Protein AF-A0A235CEV5-F1 (afdb_monomer)

Radius of gyration: 13.65 Å; Cα contacts (8 Å, |Δi|>4): 118; chains: 1; bounding bo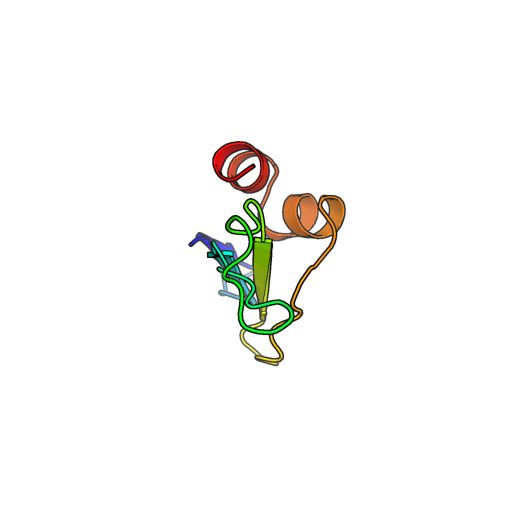x: 27×20×42 Å

Foldseek 3Di:
DDFFADPPPRDGQWDKDFDWDQDQDPNDRDDTPFQWIWTAGPVHRPTPTDDDLVVCCVGVNPVVSVVRD

Solvent-accessible surface area (backbone atoms only — not comparable to full-atom values): 4093 Å² total; per-residue (Å²): 117,47,82,30,54,39,91,88,78,66,45,74,52,26,35,36,35,76,48,75,43,72,43,68,60,94,88,40,79,42,78,58,47,68,64,38,41,35,46,34,36,64,92,54,66,67,64,46,74,69,60,53,72,68,53,41,30,70,68,56,30,58,70,54,47,67,73,60,102

Sequence (69 aa):
MMTVKNKKTADTFGYCVSYDSERVVNGTVTDPQKDLFIYVARDNPLSVTTVTDDFIKLMCGEDFHNKYK

Organism: NCBI:txid129578

Secondary structure (DSSP, 8-state):
-EEEE-TTT--EEEEEEEEEEEEEETTEEEEEEEEEEEEEESSS---EET--HHHHHHHH-HHHHHH--

pLDDT: mean 75.8, std 10.02, range [51.94, 87.94]

Nearest PDB structures (foldseek):
  8x19-assembly1_Q  TM=3.308E-01  e=4.708E+00  Homo sapiens

Mean predicted aligned error: 8.14 Å

Structure (mmCIF, N/CA/C/O backbone):
data_AF-A0A235CEV5-F1
#
_entry.id   AF-A0A235CEV5-F1
#
loop_
_atom_site.group_PDB
_atom_site.id
_atom_site.type_symbol
_atom_site.label_atom_id
_atom_site.label_alt_id
_atom_site.label_comp_id
_atom_site.label_asym_id
_atom_site.label_entity_id
_atom_site.label_seq_id
_atom_site.pdbx_PDB_ins_code
_atom_site.Cartn_x
_atom_site.Cartn_y
_atom_site.Cartn_z
_atom_site.occupancy
_atom_site.B_iso_or_equiv
_atom_site.auth_seq_id
_atom_site.auth_comp_id
_atom_site.auth_asym_id
_atom_site.auth_atom_id
_atom_site.pdbx_PDB_model_num
ATOM 1 N N . MET A 1 1 ? 6.374 -5.704 2.126 1.00 76.06 1 MET A N 1
ATOM 2 C CA . MET A 1 1 ? 4.897 -5.752 2.225 1.00 76.06 1 MET A CA 1
ATOM 3 C C . MET A 1 1 ? 4.451 -5.114 3.531 1.00 76.06 1 MET A C 1
ATOM 5 O O . MET A 1 1 ? 5.219 -5.146 4.486 1.00 76.06 1 MET A O 1
ATOM 9 N N . MET A 1 2 ? 3.237 -4.574 3.587 1.00 85.31 2 MET A N 1
ATOM 10 C CA . MET A 1 2 ? 2.649 -3.990 4.792 1.00 85.31 2 MET A CA 1
ATOM 11 C C . MET A 1 2 ? 1.181 -4.400 4.925 1.00 85.31 2 MET A C 1
ATOM 13 O O . MET A 1 2 ? 0.437 -4.373 3.949 1.00 85.31 2 MET A O 1
ATOM 17 N N . THR A 1 3 ? 0.761 -4.771 6.133 1.00 87.81 3 THR A N 1
ATOM 18 C CA . THR A 1 3 ? -0.641 -5.075 6.441 1.00 87.81 3 THR A CA 1
ATOM 19 C C . THR A 1 3 ? -1.412 -3.787 6.667 1.00 87.81 3 THR A C 1
ATOM 21 O O . THR A 1 3 ? -1.007 -2.971 7.495 1.00 87.81 3 THR A O 1
ATOM 24 N N . VAL A 1 4 ? -2.553 -3.633 6.001 1.00 83.12 4 VAL A N 1
ATOM 25 C CA . VAL A 1 4 ? -3.447 -2.503 6.234 1.00 83.12 4 VAL A CA 1
ATOM 26 C C . VAL A 1 4 ? -4.605 -2.922 7.121 1.00 83.12 4 VAL A C 1
ATOM 28 O O . VAL A 1 4 ? -5.311 -3.897 6.845 1.00 83.12 4 VAL A O 1
ATOM 31 N N . LYS A 1 5 ? -4.798 -2.173 8.206 1.00 85.75 5 LYS A N 1
ATOM 32 C CA . LYS A 1 5 ? -5.807 -2.449 9.226 1.00 85.75 5 LYS A CA 1
ATOM 33 C C . LYS A 1 5 ? -6.876 -1.368 9.257 1.00 85.75 5 LYS A C 1
ATOM 35 O O . LYS A 1 5 ? -6.589 -0.183 9.096 1.00 85.75 5 LYS A O 1
ATOM 40 N N . ASN A 1 6 ? -8.104 -1.777 9.539 1.00 79.94 6 ASN A N 1
ATOM 41 C CA . ASN A 1 6 ? -9.183 -0.869 9.875 1.00 79.94 6 ASN A CA 1
ATOM 42 C C . ASN A 1 6 ? -8.853 -0.159 11.198 1.00 79.94 6 ASN A C 1
ATOM 44 O O . ASN A 1 6 ? -8.625 -0.807 12.217 1.00 79.94 6 ASN A O 1
ATOM 48 N N . LYS A 1 7 ? -8.859 1.178 11.202 1.00 79.69 7 LYS A N 1
ATOM 49 C CA . LYS A 1 7 ? -8.531 1.975 12.397 1.00 79.69 7 LYS A CA 1
ATOM 50 C C . LYS A 1 7 ? -9.514 1.781 13.559 1.00 79.69 7 LYS A C 1
ATOM 52 O O . LYS A 1 7 ? -9.139 2.022 14.698 1.00 79.69 7 LYS A O 1
ATOM 57 N N . LYS A 1 8 ? -10.761 1.382 13.282 1.00 84.38 8 LYS A N 1
ATOM 58 C CA . LYS A 1 8 ? -11.815 1.209 14.293 1.00 84.38 8 LYS A CA 1
ATOM 59 C C . LYS A 1 8 ? -11.822 -0.190 14.901 1.00 84.38 8 LYS A C 1
ATOM 61 O O . LYS A 1 8 ? -12.004 -0.311 16.104 1.00 84.38 8 LYS A O 1
ATOM 66 N N . THR A 1 9 ? -11.651 -1.226 14.081 1.00 87.94 9 THR A N 1
ATOM 67 C CA . THR A 1 9 ? -11.775 -2.627 14.529 1.00 87.94 9 THR A CA 1
ATOM 68 C C . THR A 1 9 ? -10.435 -3.341 14.682 1.00 87.94 9 THR A C 1
ATOM 70 O O . THR A 1 9 ? -10.385 -4.428 15.241 1.00 87.94 9 THR A O 1
ATOM 73 N N . ALA A 1 10 ? -9.343 -2.738 14.200 1.00 84.00 10 ALA A N 1
ATOM 74 C CA . ALA A 1 10 ? -8.016 -3.343 14.065 1.00 84.00 10 ALA A CA 1
ATOM 75 C C . ALA A 1 10 ? -7.948 -4.565 13.126 1.00 84.00 10 ALA A C 1
ATOM 77 O O . ALA A 1 10 ? -6.877 -5.166 12.985 1.00 84.00 10 ALA A O 1
ATOM 78 N N . ASP A 1 11 ? -9.041 -4.890 12.431 1.00 87.56 11 ASP A N 1
ATOM 79 C CA 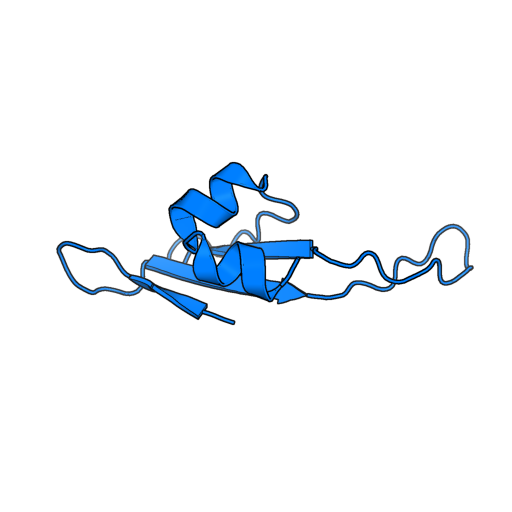. ASP A 1 11 ? -9.082 -5.986 11.468 1.00 87.56 11 ASP A CA 1
ATOM 80 C C . ASP A 1 11 ? -8.235 -5.682 10.239 1.00 87.56 11 ASP A C 1
ATOM 82 O O . ASP A 1 11 ? -8.219 -4.559 9.729 1.00 87.56 11 ASP A O 1
ATOM 86 N N . THR A 1 12 ? -7.564 -6.704 9.716 1.00 87.12 12 THR A N 1
ATOM 87 C CA . THR A 1 12 ? -6.867 -6.605 8.434 1.00 87.12 12 THR A CA 1
ATOM 88 C C . THR A 1 12 ? -7.882 -6.457 7.308 1.00 87.12 12 THR A C 1
ATOM 90 O O . THR A 1 12 ? -8.704 -7.350 7.100 1.00 87.12 12 THR A O 1
ATOM 93 N N . PHE A 1 13 ? -7.778 -5.353 6.572 1.00 84.12 13 PHE A N 1
ATOM 94 C CA . PHE A 1 13 ? -8.620 -5.036 5.418 1.00 84.12 13 PHE A CA 1
ATOM 95 C C . PHE A 1 13 ? -7.887 -5.294 4.083 1.00 84.12 13 PHE A C 1
ATOM 97 O O . PHE A 1 13 ? -8.526 -5.524 3.055 1.00 84.12 13 PHE A O 1
ATOM 104 N N . GLY A 1 14 ? -6.550 -5.364 4.111 1.00 85.94 14 GLY A N 1
ATOM 105 C CA . GLY A 1 14 ? -5.743 -5.794 2.973 1.00 85.94 14 GLY A CA 1
ATOM 106 C C . GLY A 1 14 ? -4.243 -5.638 3.182 1.00 85.94 14 GLY A C 1
ATOM 107 O O . GLY A 1 14 ? -3.767 -5.508 4.312 1.00 85.94 14 GLY A O 1
ATOM 108 N N . TYR A 1 15 ? -3.496 -5.659 2.082 1.00 86.38 15 TYR A N 1
ATOM 109 C CA . TYR A 1 15 ? -2.036 -5.639 2.071 1.00 86.38 15 TYR A CA 1
ATOM 110 C C . TYR A 1 15 ? -1.502 -4.721 0.977 1.00 86.38 15 TYR A C 1
ATOM 112 O O . TYR A 1 15 ? -2.000 -4.727 -0.144 1.00 86.38 15 TYR A O 1
ATOM 120 N N . CYS A 1 16 ? -0.445 -3.984 1.300 1.00 86.12 16 CYS A N 1
ATOM 121 C CA . CYS A 1 16 ? 0.330 -3.205 0.347 1.00 86.12 16 CYS A CA 1
ATOM 122 C C . CYS A 1 16 ? 1.635 -3.925 0.021 1.00 86.12 16 CYS A C 1
ATOM 124 O O . CYS A 1 16 ? 2.409 -4.299 0.914 1.00 86.12 16 CYS A O 1
ATOM 126 N N . VAL A 1 17 ? 1.892 -4.115 -1.265 1.00 84.06 17 VAL A N 1
ATOM 127 C CA . VAL A 1 17 ? 3.065 -4.813 -1.782 1.00 84.06 17 VAL A CA 1
ATOM 128 C C . VAL A 1 17 ? 3.747 -3.898 -2.789 1.00 84.06 17 VAL A C 1
ATOM 130 O O . VAL A 1 17 ? 3.117 -3.445 -3.735 1.00 84.06 17 VAL A O 1
ATOM 133 N N . SER A 1 18 ? 5.027 -3.618 -2.558 1.00 80.75 18 SER A N 1
ATOM 134 C CA . SER A 1 18 ? 5.915 -3.106 -3.600 1.00 80.75 18 SER A CA 1
ATOM 135 C C . SER A 1 18 ? 6.441 -4.309 -4.362 1.00 80.75 18 SER A C 1
ATOM 137 O O . SER A 1 18 ? 6.840 -5.289 -3.720 1.00 80.75 18 SER A O 1
ATOM 139 N N . TYR A 1 19 ? 6.434 -4.255 -5.686 1.00 76.06 19 TYR A N 1
ATOM 140 C CA . TYR A 1 19 ? 7.022 -5.297 -6.513 1.00 76.06 19 TYR A CA 1
ATOM 141 C C . TYR A 1 19 ? 7.792 -4.676 -7.670 1.00 76.06 19 TYR A C 1
ATOM 143 O O . TYR A 1 19 ? 7.352 -3.695 -8.256 1.00 76.06 19 TYR A O 1
ATOM 151 N N . ASP A 1 20 ? 8.927 -5.274 -8.001 1.00 73.25 20 ASP A N 1
ATOM 152 C CA . ASP A 1 20 ? 9.664 -4.927 -9.206 1.00 73.25 20 ASP A CA 1
ATOM 153 C C . ASP A 1 20 ? 9.230 -5.900 -10.302 1.00 73.25 20 ASP A C 1
ATOM 155 O O . ASP A 1 20 ? 9.289 -7.120 -10.118 1.00 73.25 20 ASP A O 1
ATOM 159 N N . SER A 1 21 ? 8.750 -5.375 -11.431 1.00 66.31 21 SER A N 1
ATOM 160 C CA . SER A 1 21 ? 8.402 -6.200 -12.591 1.00 66.31 21 SER A CA 1
ATOM 161 C C . SER A 1 21 ? 9.417 -5.981 -13.693 1.00 66.31 21 SER A C 1
ATOM 163 O O . SER A 1 21 ? 9.524 -4.875 -14.232 1.00 66.31 21 SER A O 1
ATOM 165 N N . GLU A 1 22 ? 10.092 -7.048 -14.095 1.00 67.75 22 GLU A N 1
ATOM 166 C CA . GLU A 1 22 ? 10.732 -7.094 -15.401 1.00 67.75 22 GLU A CA 1
ATOM 167 C C . GLU A 1 22 ? 9.631 -7.148 -16.463 1.00 67.75 22 GLU A C 1
ATOM 169 O O . GLU A 1 22 ? 8.885 -8.126 -16.570 1.00 67.75 22 GLU A O 1
ATOM 174 N N . ARG A 1 23 ? 9.482 -6.071 -17.239 1.00 62.41 23 ARG A N 1
ATOM 175 C CA . ARG A 1 23 ? 8.591 -6.093 -18.399 1.00 62.41 23 ARG A CA 1
ATOM 176 C C . ARG A 1 23 ? 9.348 -6.683 -19.578 1.00 62.41 23 ARG A C 1
ATOM 178 O O . ARG A 1 23 ? 10.388 -6.163 -19.971 1.00 62.41 23 ARG A O 1
ATOM 185 N N . VAL A 1 24 ? 8.796 -7.733 -20.179 1.00 62.69 24 VAL A N 1
AT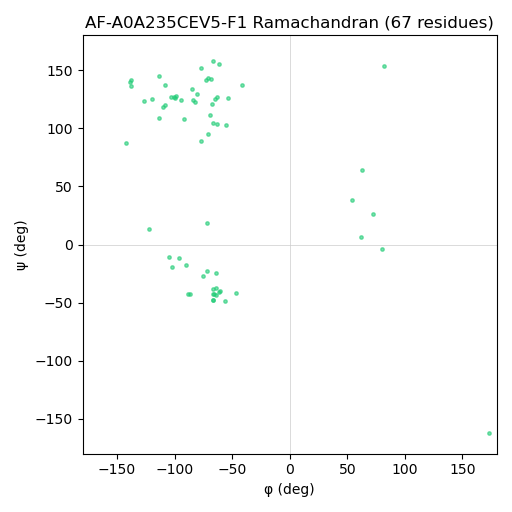OM 186 C CA . VAL A 1 24 ? 9.246 -8.218 -21.487 1.00 62.69 24 VAL A CA 1
ATOM 187 C C . VAL A 1 24 ? 8.392 -7.536 -22.549 1.00 62.69 24 VAL A C 1
ATOM 189 O O . VAL A 1 24 ? 7.208 -7.842 -22.690 1.00 62.69 24 VAL A O 1
ATOM 192 N N . VAL A 1 25 ? 8.979 -6.600 -23.292 1.00 69.00 25 VAL A N 1
ATOM 193 C CA . VAL A 1 25 ? 8.323 -5.939 -24.429 1.00 69.00 25 VAL A CA 1
ATOM 194 C C . VAL A 1 25 ? 9.011 -6.428 -25.698 1.00 69.00 25 VAL A C 1
ATOM 196 O O . VAL A 1 25 ? 10.210 -6.236 -25.875 1.00 69.00 25 VAL A O 1
ATOM 199 N N . ASN A 1 26 ? 8.259 -7.093 -26.579 1.00 69.00 26 ASN A N 1
ATOM 200 C CA . ASN A 1 26 ? 8.764 -7.652 -27.842 1.00 69.00 26 ASN A CA 1
ATOM 201 C C . ASN A 1 26 ? 9.977 -8.597 -27.690 1.00 69.00 26 ASN A C 1
ATOM 203 O O . ASN A 1 26 ? 10.886 -8.582 -28.514 1.00 69.00 26 ASN A O 1
ATOM 207 N N . GLY A 1 27 ? 9.998 -9.427 -26.641 1.00 74.69 27 GLY A N 1
ATOM 208 C CA . GLY A 1 27 ? 11.068 -10.410 -26.409 1.00 74.69 27 GLY A CA 1
ATOM 209 C C . GLY A 1 27 ? 12.345 -9.840 -25.785 1.00 74.69 27 GLY A C 1
ATOM 210 O O . GLY A 1 27 ? 13.237 -10.607 -25.433 1.00 74.69 27 GLY A O 1
ATOM 211 N N . THR A 1 28 ? 12.412 -8.525 -25.582 1.00 72.88 28 THR A N 1
ATOM 212 C CA . THR A 1 28 ? 13.492 -7.867 -24.847 1.00 72.88 28 THR A CA 1
ATOM 213 C C . THR A 1 28 ? 13.029 -7.605 -23.420 1.00 72.88 28 THR A C 1
ATOM 215 O O . THR A 1 28 ? 11.965 -7.017 -23.206 1.00 72.88 28 THR A O 1
ATOM 218 N N . VAL A 1 29 ? 13.826 -8.033 -22.438 1.00 71.81 29 VAL A N 1
ATOM 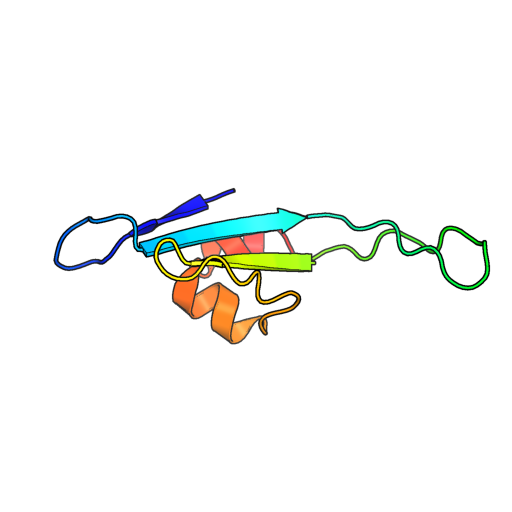219 C CA . VAL A 1 29 ? 13.662 -7.596 -21.047 1.00 71.81 29 VAL A CA 1
ATOM 220 C C . VAL A 1 29 ? 13.994 -6.106 -21.017 1.00 71.81 29 VAL A C 1
ATOM 222 O O . VAL A 1 29 ? 15.148 -5.714 -21.173 1.00 71.81 29 VAL A O 1
ATOM 225 N N . THR A 1 30 ? 12.965 -5.270 -20.920 1.00 64.75 30 THR A N 1
ATOM 226 C CA . THR A 1 30 ? 13.136 -3.843 -20.633 1.00 64.75 30 THR A CA 1
ATOM 227 C C . THR A 1 30 ? 13.432 -3.661 -19.151 1.00 64.75 30 THR A C 1
ATOM 229 O O . THR A 1 30 ? 13.001 -4.491 -18.347 1.00 64.75 30 THR A O 1
ATOM 232 N N . ASP A 1 31 ? 14.167 -2.593 -18.811 1.00 61.53 31 ASP A N 1
ATOM 233 C CA . ASP A 1 31 ? 14.528 -2.260 -17.429 1.00 61.53 31 ASP A CA 1
ATOM 234 C C . ASP A 1 31 ? 13.340 -2.475 -16.482 1.00 61.53 31 ASP A C 1
ATOM 236 O O . ASP A 1 31 ? 12.208 -2.113 -16.837 1.00 61.53 31 ASP A O 1
ATOM 240 N N . PRO A 1 32 ? 13.57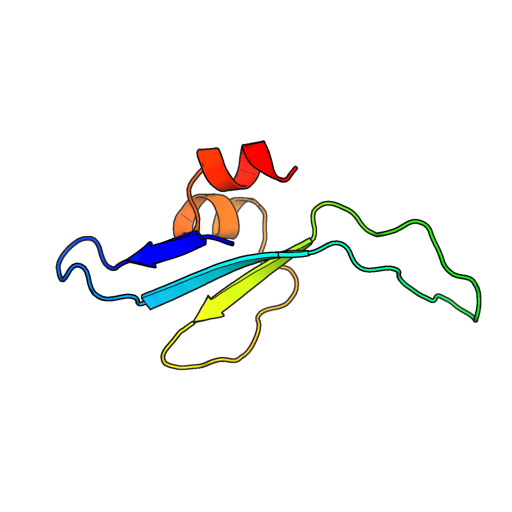4 -3.073 -15.297 1.00 63.56 32 PRO A N 1
ATOM 241 C CA . PRO A 1 32 ? 12.509 -3.341 -14.352 1.00 63.56 32 PRO A CA 1
ATOM 242 C C . PRO A 1 32 ? 11.758 -2.043 -14.091 1.00 63.56 32 PRO A C 1
ATOM 244 O O . PRO A 1 32 ? 12.354 -1.014 -13.758 1.00 63.56 32 PRO A O 1
ATOM 247 N N . GLN A 1 33 ? 10.443 -2.088 -14.287 1.00 61.62 33 GLN A 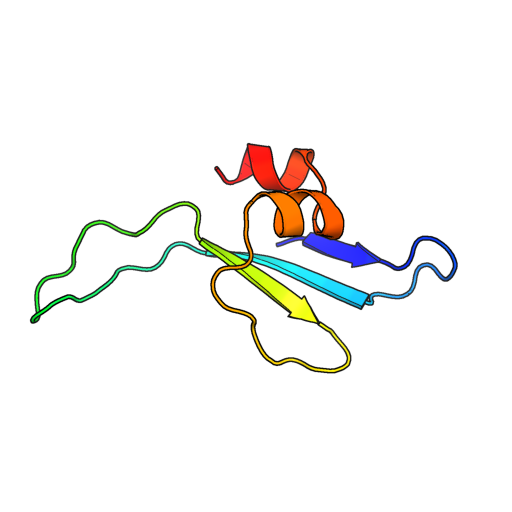N 1
ATOM 248 C CA . GLN A 1 33 ? 9.585 -0.979 -13.926 1.00 61.62 33 GLN A CA 1
ATOM 249 C C . GLN A 1 33 ? 9.555 -0.968 -12.399 1.00 61.62 33 GLN A C 1
ATOM 251 O O . GLN A 1 33 ? 8.855 -1.766 -11.774 1.00 61.62 33 GLN A O 1
ATOM 256 N N . LYS A 1 34 ? 10.435 -0.139 -11.836 1.00 61.00 34 LYS A N 1
ATOM 257 C CA . LYS A 1 34 ? 10.523 0.132 -10.407 1.00 61.00 34 LYS A CA 1
ATOM 258 C C . LYS A 1 34 ? 9.257 0.868 -9.974 1.00 61.00 34 LYS A C 1
ATOM 260 O O . LYS A 1 34 ? 8.558 1.457 -10.801 1.00 61.00 34 LYS A O 1
ATOM 265 N N . ASP A 1 35 ? 8.962 0.790 -8.685 1.00 66.25 35 ASP A N 1
ATOM 266 C CA . ASP A 1 35 ? 7.892 1.557 -8.035 1.00 66.25 35 ASP A CA 1
ATOM 267 C C . ASP A 1 35 ? 6.476 1.072 -8.386 1.00 66.25 35 ASP A C 1
ATOM 269 O O . ASP A 1 35 ? 5.498 1.825 -8.337 1.00 66.25 35 ASP A O 1
ATOM 273 N N . LEU A 1 36 ? 6.326 -0.209 -8.738 1.00 73.56 36 LEU A N 1
ATOM 274 C CA . LEU A 1 36 ? 5.002 -0.788 -8.912 1.00 73.56 36 LEU A CA 1
ATOM 275 C C . LEU A 1 36 ? 4.426 -1.213 -7.563 1.00 73.56 36 LEU A C 1
ATOM 277 O O . LEU A 1 36 ? 4.958 -2.060 -6.841 1.00 73.56 36 LEU A O 1
ATOM 281 N N . PHE A 1 37 ? 3.259 -0.657 -7.264 1.00 76.62 37 PHE A N 1
ATOM 282 C 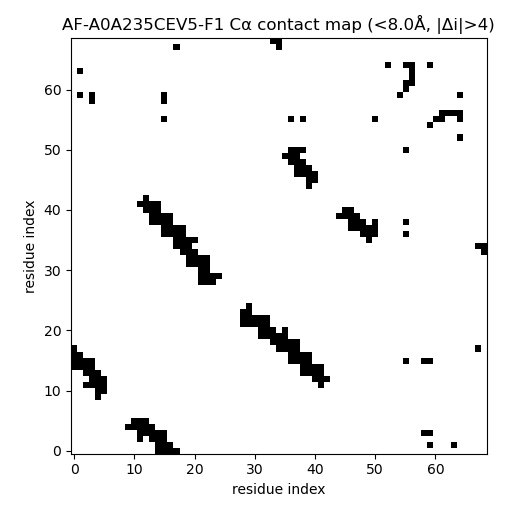CA . PHE A 1 37 ? 2.515 -0.969 -6.059 1.00 76.62 37 PHE A CA 1
ATOM 283 C C . PHE A 1 37 ? 1.273 -1.795 -6.372 1.00 76.62 37 PHE A C 1
ATOM 285 O O . PHE A 1 37 ? 0.517 -1.518 -7.308 1.00 76.62 37 PHE A O 1
ATOM 292 N N . ILE A 1 38 ? 1.043 -2.803 -5.539 1.00 75.88 38 ILE A N 1
ATOM 293 C CA . ILE A 1 38 ? -0.162 -3.621 -5.545 1.00 75.88 38 ILE A CA 1
ATOM 294 C C . ILE A 1 38 ? -0.822 -3.474 -4.182 1.00 75.88 38 ILE A C 1
ATOM 296 O O . ILE A 1 38 ? -0.217 -3.736 -3.139 1.00 75.88 38 ILE A O 1
ATOM 300 N N . TYR A 1 39 ? -2.090 -3.084 -4.207 1.00 79.19 39 TYR A N 1
ATOM 301 C CA . TYR A 1 39 ? -2.967 -3.206 -3.059 1.00 79.19 39 TYR A CA 1
ATOM 302 C C . TYR A 1 39 ? -3.848 -4.449 -3.230 1.00 79.19 39 TYR A C 1
ATOM 304 O O . TYR A 1 39 ? -4.514 -4.615 -4.253 1.00 79.19 39 TYR A O 1
ATOM 31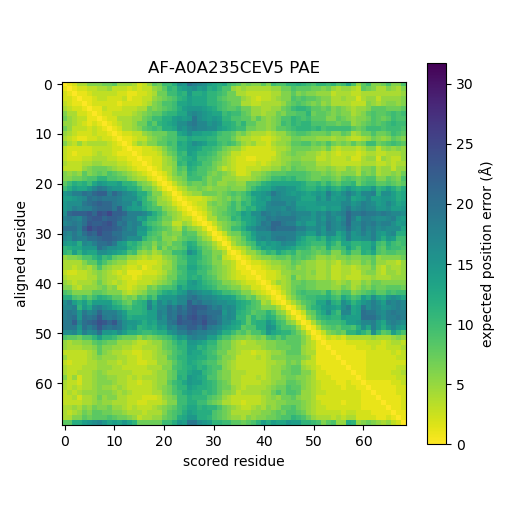2 N N . VAL A 1 40 ? -3.843 -5.328 -2.229 1.00 81.00 40 VAL A N 1
ATOM 313 C CA . VAL A 1 40 ? -4.630 -6.567 -2.208 1.00 81.00 40 VAL A CA 1
ATOM 314 C C . VAL A 1 40 ? -5.669 -6.459 -1.103 1.00 81.00 40 VAL A C 1
ATOM 316 O O . VAL A 1 40 ? -5.320 -6.511 0.077 1.00 81.00 40 VAL A O 1
ATOM 319 N N . ALA A 1 41 ? -6.943 -6.314 -1.468 1.00 80.69 41 ALA A N 1
ATOM 320 C CA . ALA A 1 41 ? -8.030 -6.345 -0.496 1.00 80.69 41 ALA A CA 1
ATOM 321 C C . ALA A 1 41 ? -8.253 -7.773 0.018 1.00 80.69 41 ALA A C 1
ATOM 323 O O . ALA A 1 41 ? -8.191 -8.735 -0.747 1.00 80.69 41 ALA A O 1
ATOM 324 N N . ARG A 1 42 ? -8.543 -7.913 1.315 1.00 79.88 42 ARG A N 1
ATOM 325 C CA . ARG A 1 42 ? -8.787 -9.223 1.937 1.00 79.88 42 ARG A CA 1
ATOM 326 C C . ARG A 1 42 ? -10.060 -9.890 1.410 1.00 79.88 42 ARG A C 1
ATOM 328 O O . ARG A 1 42 ? -10.049 -11.086 1.143 1.00 79.88 42 ARG A O 1
ATOM 335 N N . ASP A 1 43 ? -11.128 -9.112 1.262 1.00 79.56 43 ASP A N 1
ATOM 336 C CA . ASP A 1 43 ? -12.471 -9.642 0.983 1.00 79.56 43 ASP A CA 1
ATOM 337 C C . ASP A 1 43 ? -12.764 -9.767 -0.518 1.00 79.56 43 ASP A C 1
ATOM 339 O O . ASP A 1 43 ? -13.672 -10.486 -0.927 1.00 79.56 43 ASP A O 1
ATOM 343 N N . ASN A 1 44 ? -11.984 -9.076 -1.351 1.00 69.00 44 ASN A N 1
ATOM 344 C CA . ASN A 1 44 ? -12.069 -9.163 -2.801 1.00 69.00 44 ASN A CA 1
ATOM 345 C C . ASN A 1 44 ? -10.650 -9.103 -3.387 1.00 69.00 44 ASN A C 1
ATOM 347 O O . ASN A 1 44 ? -10.168 -8.012 -3.693 1.00 69.00 44 ASN A O 1
ATOM 351 N N . PRO A 1 45 ? -9.953 -10.246 -3.513 1.00 62.47 45 PRO A N 1
ATOM 352 C CA . PRO A 1 45 ? -8.526 -10.304 -3.834 1.00 62.47 45 PRO A CA 1
ATOM 353 C C . PRO A 1 45 ? -8.192 -9.928 -5.286 1.00 62.47 45 PRO A C 1
ATOM 355 O O . PRO A 1 45 ? -7.107 -10.256 -5.761 1.00 62.47 45 PRO A O 1
ATOM 358 N N . LEU A 1 46 ? -9.090 -9.235 -5.999 1.00 54.56 46 LEU A N 1
ATOM 359 C CA . LEU A 1 46 ? -8.775 -8.587 -7.267 1.00 54.56 46 LEU A CA 1
ATOM 360 C C . LEU A 1 46 ? -7.586 -7.645 -7.040 1.00 54.56 46 LEU A C 1
ATOM 362 O O . LEU A 1 46 ? -7.722 -6.574 -6.449 1.00 54.56 46 LEU A O 1
ATOM 366 N N . SER A 1 47 ? -6.404 -8.081 -7.479 1.00 51.94 47 SER A N 1
ATOM 367 C CA . SER A 1 47 ? -5.186 -7.288 -7.460 1.00 51.94 47 SER A CA 1
ATOM 368 C C . SER A 1 47 ? -5.414 -6.095 -8.375 1.00 51.94 47 SER A C 1
ATOM 370 O O . SER A 1 47 ? -5.421 -6.241 -9.599 1.00 51.94 47 SER A O 1
ATOM 372 N N . VAL A 1 48 ? -5.647 -4.918 -7.802 1.00 52.12 48 VAL A N 1
ATOM 373 C CA . VAL A 1 48 ? -5.698 -3.696 -8.600 1.00 52.12 48 VAL A CA 1
ATOM 374 C C . VAL A 1 48 ? -4.250 -3.339 -8.900 1.00 52.12 48 VAL A C 1
ATOM 376 O O . VAL A 1 48 ? -3.556 -2.702 -8.109 1.00 52.12 48 VAL A O 1
ATOM 379 N N . THR A 1 49 ? -3.754 -3.873 -10.010 1.00 54.47 49 THR A N 1
ATOM 380 C CA . THR A 1 49 ? -2.430 -3.576 -10.538 1.00 54.47 49 THR A CA 1
ATOM 381 C C . THR A 1 49 ? -2.405 -2.090 -10.898 1.00 54.47 49 THR A C 1
ATOM 383 O O . THR A 1 49 ? -3.289 -1.616 -11.612 1.00 54.47 49 THR A O 1
ATOM 386 N N . THR A 1 50 ? -1.415 -1.353 -10.387 1.00 57.62 50 THR A N 1
ATOM 387 C CA . THR A 1 50 ? -1.203 0.095 -10.595 1.00 57.62 50 THR A CA 1
ATOM 388 C C . THR A 1 50 ? -2.318 0.999 -10.066 1.00 57.62 50 THR A C 1
ATOM 390 O O . THR A 1 50 ? -2.990 1.721 -10.798 1.00 57.62 50 THR A O 1
ATOM 393 N N . VAL A 1 51 ? -2.492 0.981 -8.750 1.00 63.03 51 VAL A N 1
ATOM 394 C CA . VAL A 1 51 ? -3.164 2.067 -8.024 1.00 63.03 51 VAL A CA 1
ATOM 395 C C . VAL A 1 51 ? -2.276 3.316 -8.010 1.00 63.03 51 VAL A C 1
ATOM 397 O O . VAL A 1 51 ? -1.055 3.207 -7.938 1.00 63.03 51 VAL A O 1
ATOM 400 N N . THR A 1 52 ? -2.883 4.498 -8.116 1.00 74.69 52 THR A N 1
ATOM 401 C CA . THR A 1 52 ? -2.166 5.784 -8.157 1.00 74.69 52 THR A CA 1
ATOM 402 C C . THR A 1 52 ? -1.367 6.038 -6.871 1.00 74.69 52 THR A C 1
ATOM 404 O O . THR A 1 52 ? -1.750 5.550 -5.805 1.00 74.69 52 THR A O 1
ATOM 407 N N . ASP A 1 53 ? -0.303 6.854 -6.942 1.00 80.06 53 ASP A N 1
ATOM 408 C CA . ASP A 1 53 ? 0.491 7.290 -5.775 1.00 80.06 53 ASP A CA 1
ATOM 409 C C . ASP A 1 53 ? -0.408 7.762 -4.620 1.00 80.06 53 ASP A C 1
ATOM 411 O O . ASP A 1 53 ? -0.185 7.409 -3.463 1.00 80.06 53 ASP A O 1
ATOM 415 N N . ASP A 1 54 ? -1.466 8.517 -4.928 1.00 82.69 54 ASP A N 1
ATOM 416 C CA . ASP A 1 54 ? -2.403 9.042 -3.929 1.00 82.69 54 ASP A CA 1
ATOM 417 C C . ASP A 1 54 ? -3.217 7.940 -3.246 1.00 82.69 54 ASP A C 1
ATOM 419 O O . ASP A 1 54 ? -3.430 7.984 -2.033 1.00 82.69 54 ASP A O 1
ATOM 423 N N . PHE A 1 55 ? -3.632 6.912 -3.992 1.00 82.25 55 PHE A N 1
ATOM 424 C CA . PHE A 1 55 ? -4.303 5.755 -3.406 1.00 82.25 55 PHE A CA 1
ATOM 425 C C . PHE A 1 55 ? -3.352 4.981 -2.488 1.00 82.25 55 PHE A C 1
ATOM 427 O O . PHE A 1 55 ? -3.734 4.593 -1.384 1.00 82.25 55 PHE A O 1
ATOM 434 N N . ILE A 1 56 ? -2.099 4.786 -2.905 1.00 80.00 56 ILE A N 1
ATOM 435 C CA . ILE A 1 56 ? -1.091 4.112 -2.081 1.00 80.00 56 ILE A CA 1
ATOM 436 C C . ILE A 1 56 ? -0.787 4.918 -0.822 1.00 80.00 56 ILE A C 1
ATOM 438 O O . ILE A 1 56 ? -0.779 4.342 0.257 1.00 80.00 56 ILE A O 1
ATOM 442 N N . LYS A 1 57 ? -0.627 6.240 -0.893 1.00 84.94 57 LYS A N 1
ATOM 443 C CA . LYS A 1 57 ? -0.457 7.067 0.315 1.00 84.94 57 LYS A CA 1
ATOM 444 C C . LYS A 1 57 ? -1.665 6.978 1.244 1.00 84.94 57 LYS A C 1
ATOM 446 O O . LYS A 1 57 ? -1.493 6.884 2.456 1.00 84.94 57 LYS A O 1
ATOM 451 N N . LEU A 1 58 ? -2.881 6.957 0.694 1.00 84.00 58 LEU A N 1
ATOM 452 C CA . LEU A 1 58 ? -4.106 6.865 1.485 1.00 84.00 58 LEU A CA 1
ATOM 453 C C . LEU A 1 58 ? -4.239 5.513 2.198 1.00 84.00 58 LEU A C 1
ATOM 455 O O . LEU A 1 58 ? -4.543 5.474 3.391 1.00 84.00 58 LEU A O 1
ATOM 459 N N . MET A 1 59 ? -4.023 4.409 1.479 1.00 82.06 59 MET A N 1
ATOM 460 C CA . MET A 1 59 ? -4.231 3.064 2.023 1.00 82.06 59 MET A CA 1
ATOM 461 C C . MET A 1 59 ? -2.995 2.547 2.758 1.00 82.06 59 MET A C 1
ATOM 463 O O . MET A 1 59 ? -3.103 1.964 3.832 1.00 82.06 59 MET A O 1
ATOM 467 N N . CYS A 1 60 ? -1.816 2.761 2.189 1.00 82.19 60 CYS A N 1
ATOM 468 C CA . CYS A 1 60 ? -0.546 2.239 2.680 1.00 82.19 60 CYS A CA 1
ATOM 469 C C . CYS A 1 60 ? 0.224 3.238 3.559 1.00 82.19 60 CYS A C 1
ATOM 471 O O . CYS A 1 60 ? 1.185 2.858 4.221 1.00 82.19 60 CYS A O 1
ATOM 473 N N . GLY A 1 61 ? -0.19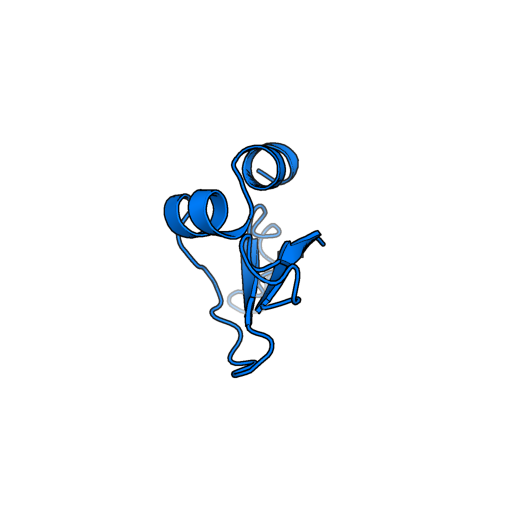0 4.502 3.599 1.00 85.94 61 GLY A N 1
ATOM 474 C CA . GLY A 1 61 ? 0.529 5.553 4.312 1.00 85.94 61 GLY A CA 1
ATOM 475 C C . GLY A 1 61 ? 1.695 6.128 3.507 1.00 85.94 61 GLY A C 1
ATOM 476 O O . GLY A 1 61 ? 2.291 5.470 2.649 1.00 85.94 61 GLY A O 1
ATOM 477 N N . GLU A 1 62 ? 2.035 7.378 3.815 1.00 87.44 62 GLU A N 1
ATOM 478 C CA . GLU A 1 62 ? 3.123 8.105 3.153 1.00 87.44 62 GLU A CA 1
ATOM 479 C C . GLU A 1 62 ? 4.492 7.463 3.402 1.00 87.44 62 GLU A C 1
ATOM 481 O O . GLU A 1 62 ? 5.295 7.372 2.477 1.00 87.44 62 GLU A O 1
ATOM 486 N N . ASP A 1 63 ? 4.737 6.940 4.607 1.00 85.94 63 ASP A N 1
ATOM 487 C CA . ASP A 1 63 ? 6.003 6.283 4.954 1.00 85.94 63 ASP A CA 1
ATOM 488 C C . ASP A 1 63 ? 6.271 5.047 4.089 1.00 85.94 63 ASP A C 1
ATOM 490 O O . ASP A 1 63 ? 7.397 4.814 3.650 1.00 85.94 63 ASP A O 1
ATOM 494 N N . PHE A 1 64 ? 5.233 4.247 3.822 1.00 84.69 64 PHE A N 1
ATOM 495 C CA . PHE A 1 64 ? 5.352 3.084 2.948 1.00 84.69 64 PHE A CA 1
ATOM 496 C C . PHE A 1 64 ? 5.635 3.519 1.512 1.00 84.69 64 PHE A C 1
ATOM 498 O O . PHE A 1 64 ? 6.556 3.001 0.890 1.00 84.69 64 PHE A O 1
ATOM 505 N N . HIS A 1 65 ? 4.875 4.490 1.007 1.00 83.94 65 HIS A N 1
ATOM 506 C CA . HIS A 1 65 ? 5.068 5.035 -0.331 1.00 83.94 65 HIS A CA 1
ATOM 507 C C . HIS A 1 65 ? 6.497 5.571 -0.529 1.00 83.94 65 HIS A C 1
ATOM 509 O O . HIS A 1 65 ? 7.163 5.200 -1.485 1.00 83.94 65 HIS A O 1
ATOM 515 N N . ASN A 1 66 ? 7.001 6.385 0.402 1.00 85.00 66 ASN A N 1
ATOM 516 C CA . ASN A 1 66 ? 8.321 7.015 0.294 1.00 85.00 66 ASN A CA 1
ATOM 517 C C . ASN A 1 66 ? 9.488 6.035 0.471 1.00 85.00 66 ASN A C 1
ATOM 519 O O . ASN A 1 66 ? 10.595 6.324 0.036 1.00 85.00 66 ASN A O 1
ATOM 523 N N . LYS A 1 67 ? 9.267 4.896 1.134 1.00 83.44 67 LYS A N 1
ATOM 524 C CA . LYS A 1 67 ? 10.294 3.864 1.323 1.00 83.44 67 LYS A CA 1
ATOM 525 C C . LYS A 1 67 ? 10.564 3.045 0.057 1.00 83.44 67 LYS A C 1
ATOM 527 O O . LYS A 1 67 ? 11.636 2.456 -0.059 1.00 83.44 67 LYS A O 1
ATOM 532 N N . TYR A 1 68 ? 9.568 2.937 -0.816 1.00 77.12 68 TYR A N 1
ATOM 533 C CA . TYR A 1 68 ? 9.548 2.012 -1.953 1.00 77.12 68 TYR A CA 1
ATOM 534 C C . TYR A 1 68 ? 9.374 2.728 -3.305 1.00 77.12 68 TYR A C 1
ATOM 536 O O . TYR A 1 68 ? 9.071 2.074 -4.297 1.00 77.12 68 TYR A O 1
ATOM 544 N N . LYS A 1 69 ? 9.534 4.051 -3.307 1.00 71.62 69 LYS A N 1
ATOM 545 C CA . LYS A 1 69 ? 9.663 4.927 -4.473 1.00 71.62 69 LYS A CA 1
ATOM 546 C C . LYS A 1 69 ? 11.121 5.369 -4.590 1.00 71.62 69 LYS A C 1
ATOM 548 O O . LYS A 1 69 ? 11.548 5.743 -5.699 1.00 71.62 69 LYS A O 1
#